Protein AF-L1NF39-F1 (afdb_monomer)

Solvent-accessible surface area (backbone atoms only — not comparable to full-atom values): 9664 Å² total; per-residue (Å²): 139,84,85,81,80,81,83,78,76,82,80,83,79,76,76,78,74,74,87,81,76,69,83,75,78,79,79,79,76,57,71,65,58,50,45,54,43,23,63,78,47,59,32,38,59,62,60,41,18,56,75,68,75,44,55,54,65,58,54,52,53,48,29,73,76,35,59,66,62,49,47,51,33,50,55,31,45,50,57,52,50,52,54,49,52,55,50,44,50,44,39,23,68,28,39,77,42,66,49,100,86,68,48,84,41,66,78,38,66,51,34,70,68,44,35,49,51,50,43,35,66,70,29,38,89,78,67,47,39,87,85,78,84,78,87,73,86,73,80,70,90,78,68,76,55,68,69,62,52,47,69,75,70,73,120

Secondary structure (DSSP, 8-state):
---------------PPPTT---PPPPPPPHHHHHHHHHHHTT-HHHHHHHTTS-HHHHHHHHHH-HHHHHHHHHHHHHHHHHHHHHHHHHHH-EEEE-TTS-EEEEE---HHHHHHHHHHHGGGGT-S-------------S--HHHHHHHH--

Radius of gyration: 33.46 Å; Cα contacts (8 Å, |Δi|>4): 110; chains: 1; bounding box: 107×62×80 Å

Mean predicted aligned error: 15.26 Å

Organism: NCBI:txid1127696

Sequence (155 aa):
MAKKKAETAPKDNTRVRPQGGGRRKLAVPSLDTFRELAKKTLGNKTKVAEMLGVSRYCLLKWEEEDSEIGKVFREQWGRRLDTYLDTAHVLAIGKMGEDENGEKVYVVPPDPNMLRFMIEKYGRMEGFGEEVTVNTNVNMKVGIPIEVWIEENTK

pLDDT: mean 81.34, std 16.65, range [38.09, 97.38]

Structure (mmCIF, N/CA/C/O backbone):
data_AF-L1NF39-F1
#
_entry.id   AF-L1NF39-F1
#
loop_
_atom_site.group_PDB
_atom_site.id
_atom_site.type_symbol
_atom_site.label_atom_id
_atom_site.label_alt_id
_atom_site.label_comp_id
_atom_site.label_asym_id
_atom_site.label_entity_id
_atom_site.label_seq_id
_atom_site.pdbx_PDB_ins_code
_atom_site.Cartn_x
_atom_site.Cartn_y
_atom_site.Cartn_z
_atom_site.occupancy
_atom_site.B_iso_or_equiv
_atom_site.auth_seq_id
_atom_site.auth_comp_id
_atom_site.auth_asym_id
_atom_site.auth_atom_id
_atom_site.pdbx_PDB_model_num
ATOM 1 N N . MET A 1 1 ? -65.760 49.097 21.627 1.00 41.72 1 MET A N 1
ATOM 2 C CA . MET A 1 1 ? -64.931 48.287 20.704 1.00 41.72 1 MET A CA 1
ATOM 3 C C . MET A 1 1 ? -63.747 47.720 21.487 1.00 41.72 1 MET A C 1
ATOM 5 O O . MET A 1 1 ? -62.741 48.398 21.648 1.00 41.72 1 MET A O 1
ATOM 9 N N . ALA A 1 2 ? -63.908 46.533 22.074 1.00 38.09 2 ALA A N 1
ATOM 10 C CA . ALA A 1 2 ? -62.909 45.895 22.934 1.00 38.09 2 ALA A CA 1
ATOM 11 C C . ALA A 1 2 ? -61.933 45.049 22.097 1.00 38.09 2 ALA A C 1
ATOM 13 O O . ALA A 1 2 ? -62.364 44.151 21.378 1.00 38.09 2 ALA A O 1
ATOM 14 N N . LYS A 1 3 ? -60.622 45.303 22.201 1.00 42.00 3 LYS A N 1
ATOM 15 C CA . LYS A 1 3 ? -59.586 44.397 21.678 1.00 42.00 3 LYS A CA 1
ATOM 16 C C . LYS A 1 3 ? -59.258 43.358 22.754 1.00 42.00 3 LYS A C 1
ATOM 18 O O . LYS A 1 3 ? -58.530 43.657 23.696 1.00 42.00 3 LYS A O 1
ATOM 23 N N . LYS A 1 4 ? -59.797 42.141 22.620 1.00 42.81 4 LYS A N 1
ATOM 24 C CA . LYS A 1 4 ? -59.338 40.971 23.387 1.00 42.81 4 LYS A CA 1
ATOM 25 C C . LYS A 1 4 ? -57.917 40.617 22.936 1.00 42.81 4 LYS A C 1
ATOM 27 O O . LYS A 1 4 ? -57.706 40.296 21.769 1.00 42.81 4 LYS A O 1
ATOM 32 N N . LYS A 1 5 ? -56.954 40.680 23.860 1.00 42.31 5 LYS A N 1
ATOM 33 C CA . LYS A 1 5 ? -55.652 40.015 23.720 1.00 42.31 5 LYS A CA 1
ATOM 34 C C . LYS A 1 5 ? -55.898 38.505 23.729 1.00 42.31 5 LYS A C 1
ATOM 36 O O . LYS A 1 5 ? -56.544 38.005 24.644 1.00 42.31 5 LYS A O 1
ATOM 41 N N . ALA A 1 6 ? -55.416 37.807 22.708 1.00 41.44 6 ALA A N 1
ATOM 42 C CA . ALA A 1 6 ? -55.380 36.353 22.695 1.00 41.44 6 ALA A CA 1
ATOM 43 C C . ALA A 1 6 ? -54.188 35.893 23.546 1.00 41.44 6 ALA A C 1
ATOM 45 O O . ALA A 1 6 ? -53.040 36.192 23.217 1.00 41.44 6 ALA A O 1
ATOM 46 N N . GLU A 1 7 ? -54.467 35.206 24.650 1.00 46.41 7 GLU A N 1
ATOM 47 C CA . GLU A 1 7 ? -53.467 34.456 25.407 1.00 46.41 7 GLU A CA 1
ATOM 48 C C . GLU A 1 7 ? -52.990 33.277 24.554 1.00 46.41 7 GLU A C 1
ATOM 50 O O . GLU A 1 7 ? -53.743 32.354 24.247 1.00 46.41 7 GLU A O 1
ATOM 55 N N . THR A 1 8 ? -51.729 33.312 24.135 1.00 45.16 8 THR A N 1
ATOM 56 C CA . THR A 1 8 ? -51.064 32.156 23.535 1.00 45.16 8 THR A CA 1
ATOM 57 C C . THR A 1 8 ? -50.554 31.249 24.648 1.00 45.16 8 THR A C 1
ATOM 59 O O . THR A 1 8 ? -49.632 31.623 25.373 1.00 45.16 8 THR A O 1
ATOM 62 N N . ALA A 1 9 ? -51.150 30.062 24.772 1.00 50.00 9 ALA A N 1
ATOM 63 C CA . ALA A 1 9 ? -50.696 29.010 25.675 1.00 50.00 9 ALA A CA 1
ATOM 64 C C . ALA A 1 9 ? -49.226 28.619 25.395 1.00 50.00 9 ALA A C 1
ATOM 66 O O . ALA A 1 9 ? -48.806 28.613 24.230 1.00 50.00 9 ALA A O 1
ATOM 67 N N . PRO A 1 10 ? -48.435 28.273 26.429 1.00 45.16 10 PRO A N 1
ATOM 68 C CA . PRO A 1 10 ? -47.059 27.836 26.246 1.00 45.16 10 PRO A 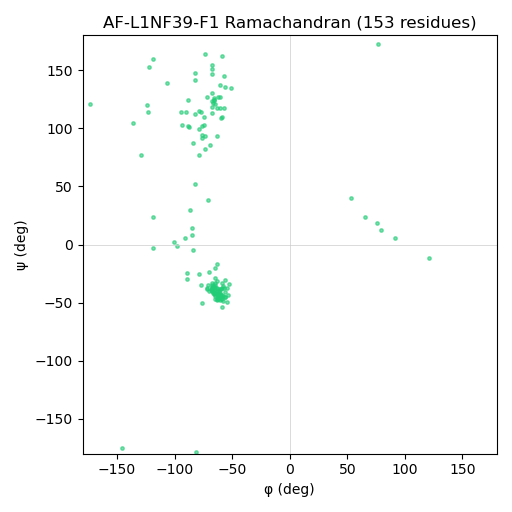CA 1
ATOM 69 C C . PRO A 1 10 ? -47.042 26.492 25.510 1.00 45.16 10 PRO A C 1
ATOM 71 O O . PRO A 1 10 ? -47.639 25.511 25.948 1.00 45.16 10 PRO A O 1
ATOM 74 N N . LYS A 1 11 ? -46.362 26.452 24.360 1.00 53.03 11 LYS A N 1
ATOM 75 C CA . LYS A 1 11 ? -46.106 25.208 23.626 1.00 53.03 11 LYS A CA 1
ATOM 76 C C . LYS A 1 11 ? -45.036 24.417 24.369 1.00 53.03 11 LYS A C 1
ATOM 78 O O . LYS A 1 11 ? -43.845 24.629 24.149 1.00 53.03 11 LYS A O 1
ATOM 83 N N . ASP A 1 12 ? -45.469 23.520 25.245 1.00 49.41 12 ASP A N 1
ATOM 84 C CA . ASP A 1 12 ? -44.607 22.505 25.840 1.00 49.41 12 ASP A CA 1
ATOM 85 C C . ASP A 1 12 ? -44.224 21.487 24.751 1.00 49.41 12 ASP A C 1
ATOM 87 O O . ASP A 1 12 ? -44.900 20.493 24.500 1.00 49.41 12 ASP A O 1
ATOM 91 N N . ASN A 1 13 ? -43.166 21.810 24.005 1.00 56.50 13 ASN A N 1
ATOM 92 C CA . ASN A 1 13 ? -42.637 21.009 22.899 1.00 56.50 13 ASN A CA 1
ATOM 93 C C . ASN A 1 13 ? -41.639 19.944 23.385 1.00 56.50 13 ASN A C 1
ATOM 95 O O . ASN A 1 13 ? -40.717 19.555 22.660 1.00 56.50 13 ASN A O 1
ATOM 99 N N . THR A 1 14 ? -41.802 19.447 24.608 1.00 55.81 14 THR A N 1
ATOM 100 C CA . THR A 1 14 ? -40.909 18.426 25.148 1.00 55.81 14 THR A CA 1
ATOM 101 C C . THR A 1 14 ? -41.375 17.050 24.678 1.00 55.81 14 THR A C 1
ATOM 103 O O . THR A 1 14 ? -42.171 16.367 25.317 1.00 55.81 14 THR A O 1
ATOM 106 N N . ARG A 1 15 ? -40.896 16.637 23.498 1.00 57.66 15 ARG A N 1
ATOM 107 C CA . ARG A 1 15 ? -41.146 15.300 22.944 1.00 57.66 15 ARG A CA 1
ATOM 108 C C . ARG A 1 15 ? -40.614 14.250 23.926 1.00 57.66 15 ARG A C 1
ATOM 110 O O . ARG A 1 15 ? -39.401 14.107 24.082 1.00 57.66 15 ARG A O 1
ATOM 117 N N . VAL A 1 16 ? -41.512 13.514 24.579 1.00 60.22 16 VAL A N 1
ATOM 118 C CA . VAL A 1 16 ? -41.146 12.428 25.497 1.00 60.22 16 VAL A CA 1
ATOM 119 C C . VAL A 1 16 ? -40.355 11.377 24.716 1.00 60.22 16 VAL A C 1
ATOM 121 O O . VAL A 1 16 ? -40.843 10.791 23.748 1.00 60.22 16 VAL A O 1
ATOM 124 N N . ARG A 1 17 ? -39.094 11.171 25.110 1.00 54.62 17 ARG A N 1
ATOM 125 C CA . ARG A 1 17 ? -38.226 10.141 24.535 1.00 54.62 17 ARG A CA 1
ATOM 126 C C . ARG A 1 17 ? -38.826 8.778 24.900 1.00 54.62 17 ARG A C 1
ATOM 128 O O . ARG A 1 17 ? -39.019 8.541 26.092 1.00 54.62 17 ARG A O 1
ATOM 135 N N . PRO A 1 18 ? -39.118 7.886 23.936 1.00 62.91 18 PRO A N 1
ATOM 136 C CA . PRO A 1 18 ? -39.683 6.580 24.253 1.00 62.91 18 PRO A CA 1
ATOM 137 C C . PRO A 1 18 ? -38.755 5.839 25.226 1.00 62.91 18 PRO A C 1
ATOM 139 O O . PRO A 1 18 ? -37.586 5.581 24.919 1.00 62.91 18 PRO A O 1
ATOM 142 N N . GLN A 1 19 ? -39.265 5.549 26.425 1.00 55.88 19 GLN A N 1
ATOM 143 C CA . GLN A 1 19 ? -38.576 4.724 27.412 1.00 55.88 19 GLN A CA 1
ATOM 144 C C . GLN A 1 19 ? -38.503 3.292 26.872 1.00 55.88 19 GLN A C 1
ATOM 146 O O . GLN A 1 19 ? -39.520 2.708 26.515 1.00 55.88 19 GLN A O 1
ATOM 151 N N . GLY A 1 20 ? -37.290 2.743 26.777 1.00 53.22 20 GLY A N 1
ATOM 152 C CA . GLY A 1 20 ? -37.057 1.348 26.375 1.00 53.22 20 GLY A CA 1
ATOM 153 C C . GLY A 1 20 ? -36.185 1.155 25.132 1.00 53.22 20 GLY A C 1
ATOM 154 O O . GLY A 1 20 ? -35.696 0.055 24.894 1.00 53.22 20 GLY A O 1
ATOM 155 N N . GLY A 1 21 ? -35.891 2.214 24.376 1.00 51.53 21 GLY A N 1
ATOM 156 C CA . GLY A 1 21 ? -34.948 2.172 23.252 1.00 51.53 21 GLY A CA 1
ATOM 157 C C . GLY A 1 21 ? -33.488 2.305 23.690 1.00 51.53 21 GLY A C 1
ATOM 158 O O . GLY A 1 21 ? -32.783 3.194 23.211 1.00 51.53 21 GLY A O 1
ATOM 159 N N . GLY A 1 22 ? -33.031 1.494 24.648 1.00 58.41 22 GLY A N 1
ATOM 160 C CA . GLY A 1 22 ? -31.609 1.448 24.996 1.00 58.41 22 GLY A CA 1
ATOM 161 C C . GLY A 1 22 ? -30.782 1.119 23.750 1.00 58.41 22 GLY A C 1
ATOM 162 O O . GLY A 1 22 ? -31.155 0.235 22.977 1.00 58.41 22 GLY A O 1
ATOM 163 N N . ARG A 1 23 ? -29.670 1.833 23.520 1.00 62.06 23 ARG A N 1
ATOM 164 C CA . ARG A 1 23 ? -28.734 1.483 22.440 1.00 62.06 23 ARG A CA 1
ATOM 165 C C . ARG A 1 23 ? -28.238 0.061 22.706 1.00 62.06 23 ARG A C 1
ATOM 167 O O . ARG A 1 23 ? -27.482 -0.151 23.650 1.00 62.06 23 ARG A O 1
ATOM 174 N N . ARG A 1 24 ? -28.672 -0.912 21.900 1.00 66.12 24 ARG A N 1
ATOM 175 C CA . ARG A 1 24 ? -28.107 -2.265 21.947 1.00 66.12 24 ARG A CA 1
ATOM 176 C C . ARG A 1 24 ? -26.632 -2.154 21.567 1.00 66.12 24 ARG A C 1
ATOM 178 O O . ARG A 1 24 ? -26.308 -1.542 20.549 1.00 66.12 24 ARG A O 1
ATOM 185 N N . LYS A 1 25 ? -25.740 -2.690 22.405 1.00 69.75 25 LYS A N 1
ATOM 186 C CA . LYS A 1 25 ? -24.311 -2.751 22.090 1.00 69.75 25 LYS A CA 1
ATOM 187 C C . LYS A 1 25 ? -24.167 -3.639 20.853 1.00 69.75 25 LYS A C 1
ATOM 189 O O . LYS A 1 25 ? -24.566 -4.800 20.890 1.00 69.75 25 LYS A O 1
ATOM 194 N N . LEU A 1 26 ? -23.673 -3.070 19.755 1.00 79.38 26 LEU A N 1
ATOM 195 C CA . LEU A 1 26 ? -23.347 -3.837 18.555 1.00 79.38 26 LEU A CA 1
ATOM 196 C C . LEU A 1 26 ? -22.283 -4.870 18.932 1.00 79.38 26 LEU A C 1
ATOM 198 O O . LEU A 1 26 ? -21.268 -4.514 19.535 1.00 79.38 26 LEU A O 1
ATOM 202 N N . ALA A 1 27 ? -22.548 -6.136 18.618 1.00 86.88 27 ALA A N 1
ATOM 203 C CA . ALA A 1 27 ? -21.577 -7.198 18.814 1.00 86.88 27 ALA A CA 1
ATOM 204 C C . ALA A 1 27 ? -20.411 -6.990 17.842 1.00 86.88 27 ALA A C 1
ATOM 206 O O . ALA A 1 27 ? -20.633 -6.760 16.652 1.00 86.88 27 ALA A O 1
ATOM 207 N N . VAL A 1 28 ? -19.186 -7.044 18.361 1.00 91.62 28 VAL A N 1
ATOM 208 C CA . VAL A 1 28 ? -17.976 -6.983 17.538 1.00 91.62 28 VAL A CA 1
ATOM 209 C C . VAL A 1 28 ? -17.854 -8.315 16.786 1.00 91.62 28 VAL A C 1
ATOM 211 O O . VAL A 1 28 ? -17.927 -9.364 17.432 1.00 91.62 28 VAL A O 1
ATOM 214 N N . PRO A 1 29 ? -17.704 -8.308 15.450 1.00 93.56 29 PRO A N 1
ATOM 215 C CA . PRO A 1 29 ? -17.400 -9.511 14.680 1.00 93.56 29 PRO A CA 1
ATOM 216 C C . PRO A 1 29 ? -16.089 -10.172 15.120 1.00 93.56 29 PRO A C 1
ATOM 218 O O . PRO A 1 29 ? -15.235 -9.541 15.741 1.00 93.56 29 PRO A O 1
ATOM 221 N N . SER A 1 30 ? -15.894 -11.440 14.755 1.00 95.94 30 SER A N 1
ATOM 222 C CA . SER A 1 30 ? -14.621 -12.122 15.006 1.00 95.94 30 SER A CA 1
ATOM 223 C C . SER A 1 30 ? -13.483 -11.529 14.166 1.00 95.94 30 SER A C 1
ATOM 225 O O . SER A 1 30 ? -13.700 -11.017 13.063 1.00 95.94 30 SER A O 1
ATOM 227 N N . LEU A 1 31 ? -12.246 -11.670 14.651 1.00 95.56 31 LEU A N 1
ATOM 228 C CA . LEU A 1 31 ? -11.037 -11.290 13.910 1.00 95.56 31 LEU A CA 1
ATOM 229 C C . LEU A 1 31 ? -10.955 -11.958 12.530 1.00 95.56 31 LEU A C 1
ATOM 231 O O . LEU A 1 31 ? -10.555 -11.312 11.563 1.00 95.56 31 LEU A O 1
ATOM 235 N N . ASP A 1 32 ? -11.390 -13.212 12.407 1.00 96.62 32 ASP A N 1
ATOM 236 C CA . ASP A 1 32 ? -11.405 -13.920 11.122 1.00 96.62 32 ASP A CA 1
ATOM 237 C C . ASP A 1 32 ? -12.389 -13.296 10.129 1.00 96.62 32 ASP A C 1
ATOM 239 O O . ASP A 1 32 ? -12.055 -13.129 8.956 1.00 96.62 32 ASP A O 1
ATOM 243 N N . THR A 1 33 ? -13.540 -12.815 10.609 1.00 96.44 33 THR A N 1
ATOM 244 C CA . THR A 1 33 ? -14.485 -12.059 9.773 1.00 96.44 33 THR A CA 1
ATOM 245 C C . THR A 1 33 ? -13.826 -10.788 9.231 1.00 96.44 33 THR A C 1
ATOM 247 O O . THR A 1 33 ? -13.938 -10.475 8.044 1.00 96.44 33 THR A O 1
ATOM 250 N N . PHE A 1 34 ? -13.084 -10.060 10.074 1.00 96.56 34 PHE A N 1
ATOM 251 C CA . PHE A 1 34 ? -12.335 -8.885 9.624 1.00 96.56 34 PHE A CA 1
ATOM 252 C C . PHE A 1 34 ? -11.251 -9.245 8.608 1.00 96.56 34 PHE A C 1
ATOM 254 O O . PHE A 1 34 ? -11.095 -8.518 7.628 1.00 96.56 34 PHE A O 1
ATOM 261 N N . ARG A 1 35 ? -10.537 -10.364 8.787 1.00 96.75 35 ARG A N 1
ATOM 262 C CA . ARG A 1 35 ? -9.524 -10.842 7.829 1.00 96.75 35 ARG A CA 1
ATOM 263 C C . ARG A 1 35 ? -10.126 -11.130 6.461 1.00 96.75 35 ARG A C 1
ATOM 265 O O . ARG A 1 35 ? -9.596 -10.661 5.452 1.00 96.75 35 ARG A O 1
ATOM 272 N N . GLU A 1 36 ? -11.242 -11.847 6.415 1.00 97.38 36 GLU A N 1
ATOM 273 C CA . GLU A 1 36 ? -11.933 -12.165 5.164 1.00 97.38 36 GLU A CA 1
ATOM 274 C C . GLU A 1 36 ? -12.448 -10.906 4.457 1.00 97.38 36 GLU A C 1
ATOM 276 O O . GLU A 1 36 ? -12.191 -10.704 3.265 1.00 97.38 36 GLU A O 1
ATOM 281 N N . LEU A 1 37 ? -13.121 -10.016 5.194 1.00 97.06 37 LEU A N 1
ATOM 282 C CA . LEU A 1 37 ? -13.668 -8.778 4.639 1.00 97.06 37 LEU A CA 1
ATOM 283 C C . LEU A 1 37 ? -12.569 -7.810 4.193 1.00 97.06 37 LEU A C 1
ATOM 285 O O . LEU A 1 37 ? -12.675 -7.206 3.121 1.00 97.06 37 LEU A O 1
ATOM 289 N N . ALA A 1 38 ? -11.491 -7.675 4.966 1.00 95.94 38 ALA A N 1
ATOM 290 C CA . ALA A 1 38 ? -10.347 -6.855 4.588 1.00 95.94 38 ALA A CA 1
ATOM 291 C C . ALA A 1 38 ? -9.679 -7.398 3.320 1.00 95.94 38 ALA A C 1
ATOM 293 O O . ALA A 1 38 ? -9.385 -6.617 2.417 1.00 95.94 38 ALA A O 1
ATOM 294 N N . LYS A 1 39 ? -9.507 -8.721 3.199 1.00 95.19 39 LYS A N 1
ATOM 295 C CA . LYS A 1 39 ? -8.969 -9.355 1.986 1.00 95.19 39 LYS A CA 1
ATOM 296 C C . LYS A 1 39 ? -9.865 -9.097 0.771 1.00 95.19 39 LYS A C 1
ATOM 298 O O . LYS A 1 39 ? -9.374 -8.675 -0.271 1.00 95.19 39 LYS A O 1
ATOM 303 N N . LYS A 1 40 ? -11.184 -9.268 0.911 1.00 95.94 40 LYS A N 1
ATOM 304 C CA . LYS A 1 40 ? -12.162 -9.031 -0.168 1.00 95.94 40 LYS A CA 1
ATOM 305 C C . LYS A 1 40 ? -12.212 -7.569 -0.625 1.00 95.94 40 LYS A C 1
ATOM 307 O O . LYS A 1 40 ? -12.503 -7.287 -1.782 1.00 95.94 40 LYS A O 1
ATOM 312 N N . THR A 1 41 ? -11.946 -6.632 0.280 1.00 95.00 41 THR A N 1
ATOM 313 C CA . THR A 1 41 ? -12.022 -5.186 0.013 1.00 95.00 41 THR A CA 1
ATOM 314 C C . THR A 1 41 ? -10.673 -4.526 -0.240 1.00 95.00 41 THR A C 1
ATOM 316 O O . THR A 1 41 ? -10.633 -3.305 -0.412 1.00 95.00 41 THR A O 1
ATOM 319 N N . LEU A 1 42 ? -9.580 -5.297 -0.238 1.00 91.75 42 LEU A N 1
ATOM 320 C CA . LEU A 1 42 ? -8.206 -4.787 -0.303 1.00 91.75 42 LEU A CA 1
ATOM 321 C C . LEU A 1 42 ? -7.928 -3.729 0.783 1.00 91.75 42 LEU A C 1
ATOM 323 O O . LEU A 1 42 ? -7.311 -2.690 0.542 1.00 91.75 42 LEU A O 1
ATOM 327 N N . GLY A 1 43 ? -8.455 -3.970 1.986 1.00 91.94 43 GLY A N 1
ATOM 328 C CA . GLY A 1 43 ? -8.287 -3.110 3.154 1.00 91.94 43 GLY A CA 1
ATOM 329 C C . GLY A 1 43 ? -9.132 -1.829 3.144 1.00 91.94 43 GLY A C 1
ATOM 330 O O . GLY A 1 43 ? -8.812 -0.884 3.870 1.00 91.94 43 GLY A O 1
ATOM 331 N N . ASN A 1 44 ? -10.195 -1.740 2.336 1.00 94.12 44 ASN A N 1
ATOM 332 C CA . ASN A 1 44 ? -11.073 -0.567 2.328 1.00 94.12 44 ASN A CA 1
ATOM 333 C C . ASN A 1 44 ? -12.063 -0.594 3.507 1.00 94.12 44 ASN A C 1
ATOM 335 O O . ASN A 1 44 ? -13.125 -1.211 3.442 1.00 94.12 44 ASN A O 1
ATOM 339 N N . LYS A 1 45 ? -11.733 0.158 4.562 1.00 94.12 45 LYS A N 1
ATOM 340 C CA . LYS A 1 45 ? -12.520 0.263 5.801 1.00 94.12 45 LYS A CA 1
ATOM 341 C C . LYS A 1 45 ? -13.961 0.741 5.600 1.00 94.12 45 LYS A C 1
ATOM 343 O O . LYS A 1 45 ? -14.849 0.263 6.296 1.00 94.12 45 LYS A O 1
ATOM 348 N N . THR A 1 46 ? -14.213 1.654 4.658 1.00 95.69 46 THR A N 1
ATOM 349 C CA . THR A 1 46 ? -15.583 2.119 4.375 1.00 95.69 46 THR A CA 1
ATOM 350 C C . THR A 1 46 ? -16.429 0.972 3.827 1.00 95.69 46 THR A C 1
ATOM 352 O O . THR A 1 46 ? -17.503 0.707 4.352 1.00 95.69 46 THR A O 1
ATOM 355 N N . LYS A 1 47 ? -15.898 0.223 2.850 1.00 96.12 47 LYS A N 1
ATOM 356 C CA . LYS A 1 47 ? -16.592 -0.936 2.268 1.00 96.12 47 LYS A CA 1
ATOM 357 C C . LYS A 1 47 ? -16.795 -2.063 3.279 1.00 96.12 47 LYS A C 1
ATOM 359 O O . LYS A 1 47 ? -17.824 -2.724 3.255 1.00 96.12 47 LYS A O 1
ATOM 364 N N . VAL A 1 48 ? -15.832 -2.293 4.174 1.00 96.25 48 VAL A N 1
ATOM 365 C CA . VAL A 1 48 ? -16.000 -3.281 5.253 1.00 96.25 48 VAL A CA 1
ATOM 366 C C . VAL A 1 48 ? -17.109 -2.860 6.215 1.00 96.25 48 VAL A C 1
ATOM 368 O O . VAL A 1 48 ? -17.948 -3.686 6.556 1.00 96.25 48 VAL A O 1
ATOM 371 N N . ALA A 1 49 ? -17.163 -1.586 6.613 1.00 95.31 49 ALA A N 1
ATOM 372 C CA . ALA A 1 49 ? -18.235 -1.079 7.468 1.00 95.31 49 ALA A CA 1
ATOM 373 C C . ALA A 1 49 ? -19.618 -1.232 6.805 1.00 95.31 49 ALA A C 1
ATOM 375 O O . ALA A 1 49 ? -20.551 -1.711 7.447 1.00 95.31 49 ALA A O 1
ATOM 376 N N . GLU A 1 50 ? -19.722 -0.931 5.506 1.00 95.56 50 GLU A N 1
ATOM 377 C CA . GLU A 1 50 ? -20.932 -1.166 4.705 1.00 95.56 50 GLU A CA 1
ATOM 378 C C . GLU A 1 50 ? -21.337 -2.648 4.689 1.00 95.56 50 GLU A C 1
ATOM 380 O O . GLU A 1 50 ? -22.496 -2.963 4.949 1.00 95.56 50 GLU A O 1
ATOM 385 N N . MET A 1 51 ? -20.392 -3.570 4.456 1.00 95.38 51 MET A N 1
ATOM 386 C CA . MET A 1 51 ? -20.659 -5.019 4.468 1.00 95.38 51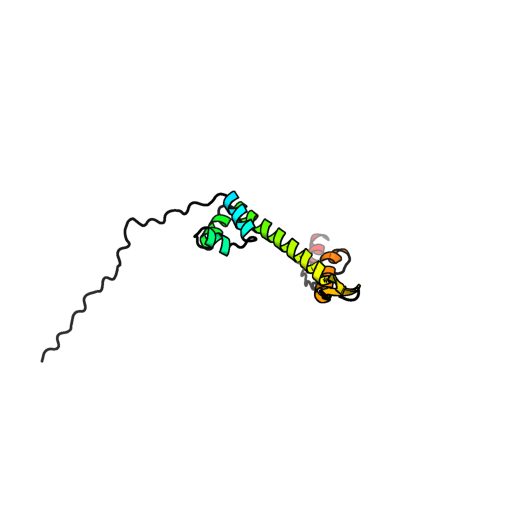 MET A CA 1
ATOM 387 C C . MET A 1 51 ? -21.074 -5.545 5.845 1.00 95.38 51 MET A C 1
ATOM 389 O O . MET A 1 51 ? -21.818 -6.517 5.930 1.00 95.38 51 MET A O 1
ATOM 393 N N . LEU A 1 52 ? -20.606 -4.905 6.915 1.00 94.19 52 LEU A N 1
ATOM 394 C CA . LEU A 1 52 ? -20.994 -5.211 8.290 1.00 94.19 52 LEU A CA 1
ATOM 395 C C . LEU A 1 52 ? -22.304 -4.520 8.706 1.00 94.19 52 LEU A C 1
ATOM 397 O O . LEU A 1 52 ? -22.780 -4.744 9.817 1.00 94.19 52 LEU A O 1
ATOM 401 N N . GLY A 1 53 ? -22.885 -3.671 7.850 1.00 93.38 53 GLY A N 1
ATOM 402 C CA . GLY A 1 53 ? -24.093 -2.906 8.162 1.00 93.38 53 GLY A CA 1
ATOM 403 C C . GLY A 1 53 ? -23.893 -1.882 9.283 1.00 93.38 53 GLY A C 1
ATOM 404 O O . GLY A 1 53 ? -24.852 -1.513 9.963 1.00 93.38 53 GLY A O 1
ATOM 405 N N . VAL A 1 54 ? -22.656 -1.432 9.508 1.00 93.88 54 VAL A N 1
ATOM 406 C CA . VAL A 1 54 ? -22.307 -0.475 10.564 1.00 93.88 54 VAL A CA 1
ATOM 407 C C . VAL A 1 54 ? -21.723 0.804 9.985 1.00 93.88 54 VAL A C 1
ATOM 409 O O . VAL A 1 54 ? -21.218 0.856 8.866 1.00 93.88 54 VAL A O 1
ATOM 412 N N . SER A 1 55 ? -21.756 1.875 10.775 1.00 93.69 55 SER A N 1
ATOM 413 C CA . SER A 1 55 ? -21.050 3.099 10.404 1.00 93.69 55 SER A CA 1
ATOM 414 C C . SER A 1 55 ? -19.534 2.884 10.437 1.00 93.69 55 SER A C 1
ATOM 416 O O . SER A 1 55 ? -19.016 2.136 11.271 1.00 93.69 55 SER A O 1
ATOM 418 N N . ARG A 1 56 ? -18.791 3.622 9.604 1.00 92.94 56 ARG A N 1
ATOM 419 C CA . ARG A 1 56 ? -17.319 3.637 9.660 1.00 92.94 56 ARG A CA 1
ATOM 420 C C . ARG A 1 56 ? -16.788 4.033 11.043 1.00 92.94 56 ARG A C 1
ATOM 422 O O . ARG A 1 56 ? -15.739 3.550 11.450 1.00 92.94 56 ARG A O 1
ATOM 429 N N . TYR A 1 57 ? -17.523 4.869 11.775 1.00 94.62 57 TYR A N 1
ATOM 430 C CA . TYR A 1 57 ? -17.179 5.246 13.144 1.00 94.62 57 TYR A CA 1
ATOM 431 C C . TYR A 1 57 ? -17.197 4.048 14.108 1.00 94.62 57 TYR A C 1
ATOM 433 O O . TYR A 1 57 ? -16.319 3.940 14.956 1.00 94.62 57 TYR A O 1
ATOM 441 N N . CYS A 1 58 ? -18.141 3.112 13.951 1.00 93.38 58 CYS A N 1
ATOM 442 C CA . CYS A 1 58 ? -18.160 1.883 14.752 1.00 93.38 58 CYS A CA 1
ATOM 443 C C . CYS A 1 58 ? -16.895 1.052 14.530 1.00 93.38 58 CYS A C 1
ATOM 445 O O . CYS A 1 58 ? -16.301 0.591 15.497 1.00 93.38 58 CYS A O 1
ATOM 447 N N . LEU A 1 59 ? -16.463 0.920 13.272 1.00 93.88 59 LEU A N 1
ATOM 448 C CA . LEU A 1 59 ? -15.233 0.209 12.932 1.00 93.88 59 LEU A CA 1
ATOM 449 C C . LEU A 1 59 ? -13.997 0.877 13.557 1.00 93.88 59 LEU A C 1
ATOM 451 O O . LEU A 1 59 ? -13.164 0.182 14.123 1.00 93.88 59 LEU A O 1
ATOM 455 N N . LEU A 1 60 ? -13.904 2.213 13.515 1.00 93.06 60 LEU A N 1
ATOM 456 C CA . LEU A 1 60 ? -12.813 2.955 14.164 1.00 93.06 60 LEU A CA 1
ATOM 457 C C . LEU A 1 60 ? -12.777 2.712 15.676 1.00 93.06 60 LEU A C 1
ATOM 459 O O . LEU A 1 60 ? -11.719 2.429 16.224 1.00 93.06 60 LEU A O 1
ATOM 463 N N . LYS A 1 61 ? -13.939 2.750 16.336 1.00 94.50 61 LYS A N 1
ATOM 464 C CA . LYS A 1 61 ? -14.035 2.482 17.774 1.00 94.50 61 LYS A CA 1
ATOM 465 C C . LYS A 1 61 ? -13.592 1.059 18.125 1.00 94.50 61 LYS A C 1
ATOM 467 O O .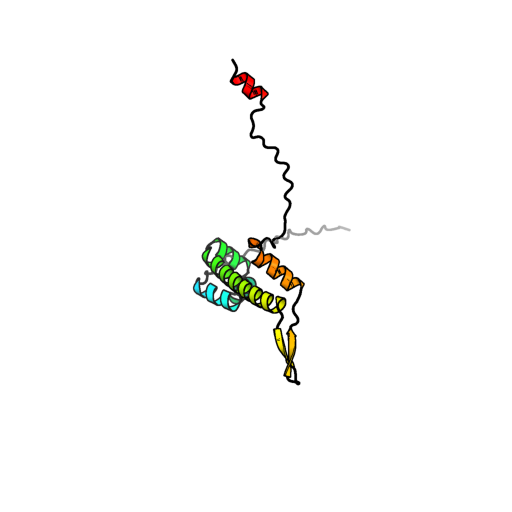 LYS A 1 61 ? -12.948 0.854 19.144 1.00 94.50 61 LYS A O 1
ATOM 472 N N . TRP A 1 62 ? -13.918 0.077 17.285 1.00 95.00 62 TRP A N 1
ATOM 473 C CA . TRP A 1 62 ? -13.454 -1.298 17.48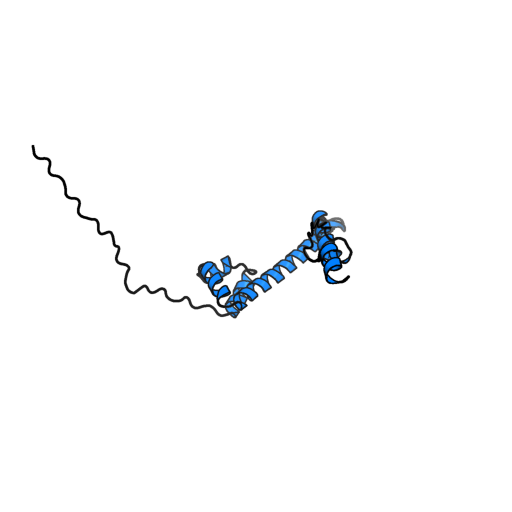2 1.00 95.00 62 TRP A CA 1
ATOM 474 C C . TRP A 1 62 ? -11.944 -1.437 17.297 1.00 95.00 62 TRP A C 1
ATOM 476 O O . TRP A 1 62 ? -11.329 -2.179 18.046 1.00 95.00 62 TRP A O 1
ATOM 486 N N . GLU A 1 63 ? -11.332 -0.706 16.365 1.00 94.81 63 GLU A N 1
ATOM 487 C CA . GLU A 1 63 ? -9.869 -0.687 16.215 1.00 94.81 63 GLU A CA 1
ATOM 488 C C . GLU A 1 63 ? -9.146 -0.017 17.392 1.00 94.81 63 GLU A C 1
ATOM 490 O O . GLU A 1 63 ? -8.025 -0.403 17.719 1.00 94.81 63 GLU A O 1
ATOM 495 N N . GLU A 1 64 ? -9.764 0.993 18.011 1.00 94.31 64 GLU A N 1
ATOM 496 C CA . GLU A 1 64 ? -9.254 1.615 19.240 1.00 94.31 64 GLU A CA 1
ATOM 497 C C . GLU A 1 64 ? -9.329 0.648 20.431 1.00 94.31 64 GLU A C 1
ATOM 499 O O . GLU A 1 64 ? -8.424 0.623 21.263 1.00 94.31 64 GLU A O 1
ATOM 504 N N . GLU A 1 65 ? -10.397 -0.152 20.508 1.00 94.19 65 GLU A N 1
ATOM 505 C CA . GLU A 1 65 ? -10.604 -1.153 21.561 1.00 94.19 65 GLU A CA 1
ATOM 506 C C . GLU A 1 65 ? -9.749 -2.420 21.346 1.00 94.19 65 GLU A C 1
ATOM 508 O O . GLU A 1 65 ? -9.276 -3.004 22.320 1.00 94.19 65 GLU A O 1
ATOM 513 N N . ASP A 1 66 ? -9.517 -2.829 20.093 1.00 94.81 66 ASP A N 1
ATOM 514 C CA . ASP A 1 66 ? -8.690 -3.976 19.708 1.00 94.81 66 ASP A CA 1
ATOM 515 C C . ASP A 1 66 ? -7.769 -3.640 18.520 1.00 94.81 66 ASP A C 1
ATOM 517 O O . ASP A 1 66 ? -8.160 -3.607 17.346 1.00 94.81 66 ASP A O 1
ATOM 521 N N . SER A 1 67 ? -6.485 -3.455 18.837 1.00 94.44 67 SER A N 1
ATOM 522 C CA . SER A 1 67 ? -5.454 -3.096 17.862 1.00 94.44 67 SER A CA 1
ATOM 523 C C . SER A 1 67 ? -5.194 -4.168 16.793 1.00 94.44 67 SER A C 1
ATOM 525 O O . SER A 1 67 ? -4.668 -3.834 15.720 1.00 94.44 67 SER A O 1
ATOM 527 N N . GLU A 1 68 ? -5.567 -5.432 17.043 1.00 96.62 68 GLU A N 1
ATOM 528 C CA . GLU A 1 68 ? -5.420 -6.531 16.082 1.00 96.62 68 GLU A CA 1
ATOM 529 C C . GLU A 1 68 ? -6.328 -6.325 14.868 1.00 96.62 68 GLU A C 1
ATOM 531 O O . GLU A 1 68 ? -5.907 -6.570 13.735 1.00 96.62 68 GLU A O 1
ATOM 536 N N . ILE A 1 69 ? -7.526 -5.760 15.067 1.00 95.62 69 ILE A N 1
ATOM 537 C CA . ILE A 1 69 ? -8.428 -5.390 13.967 1.00 95.62 69 ILE A CA 1
ATOM 538 C C . ILE A 1 69 ? -7.711 -4.415 13.026 1.00 95.62 69 ILE A C 1
ATOM 540 O O . ILE A 1 69 ? -7.703 -4.599 11.810 1.00 95.62 69 ILE A O 1
ATOM 544 N N . GLY A 1 70 ? -7.018 -3.415 13.580 1.00 94.06 70 GLY A N 1
ATOM 545 C CA . GLY A 1 70 ? -6.238 -2.456 12.798 1.00 94.06 70 GLY A CA 1
ATOM 546 C C . GLY A 1 70 ? -5.050 -3.082 12.053 1.00 94.06 70 GLY A C 1
ATOM 547 O O . GLY A 1 70 ? -4.722 -2.634 10.948 1.00 94.06 70 GLY A O 1
ATOM 548 N N . LYS A 1 71 ? -4.407 -4.118 12.617 1.00 96.31 71 LYS A N 1
ATOM 549 C CA . LYS A 1 71 ? -3.292 -4.838 11.964 1.00 96.31 71 LYS A CA 1
ATOM 550 C C . LYS A 1 71 ? -3.747 -5.533 10.686 1.00 96.31 71 LYS A C 1
ATOM 552 O O . LYS A 1 71 ? -3.075 -5.393 9.666 1.00 96.31 71 LYS A O 1
ATOM 557 N N . VAL A 1 72 ? -4.924 -6.159 10.708 1.00 96.75 72 VAL A N 1
ATOM 558 C CA 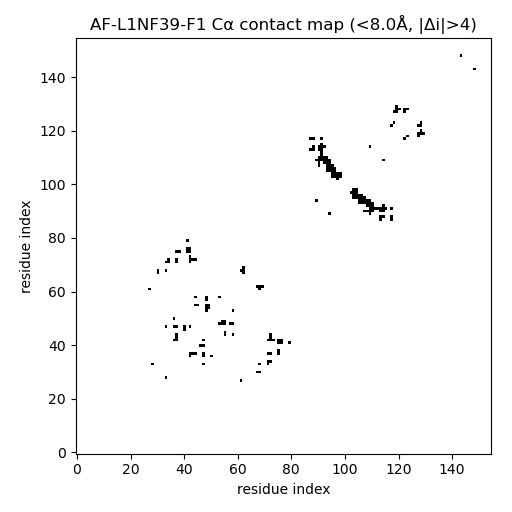. VAL A 1 72 ? -5.509 -6.833 9.538 1.00 96.75 72 VAL A CA 1
ATOM 559 C C . VAL A 1 72 ? -5.587 -5.899 8.323 1.00 96.75 72 VAL A C 1
ATOM 561 O O . VAL A 1 72 ? -5.222 -6.285 7.213 1.00 96.75 72 VAL A O 1
ATOM 564 N N . PHE A 1 73 ? -6.012 -4.646 8.511 1.00 95.50 73 PHE A N 1
ATOM 565 C CA . PHE A 1 73 ? -6.078 -3.677 7.410 1.00 95.50 73 PHE A CA 1
ATOM 566 C C . PHE A 1 73 ? -4.695 -3.240 6.923 1.00 95.50 73 PHE A C 1
ATOM 568 O O . PHE A 1 73 ? -4.492 -3.116 5.715 1.00 95.50 73 PHE A O 1
ATOM 575 N N . ARG A 1 74 ? -3.738 -3.036 7.839 1.00 93.69 74 ARG A N 1
ATOM 576 C CA . ARG A 1 74 ? -2.360 -2.659 7.483 1.00 93.69 74 ARG A CA 1
ATOM 577 C C . ARG A 1 74 ? -1.674 -3.727 6.638 1.00 93.69 74 ARG A C 1
ATOM 579 O O . ARG A 1 74 ? -1.015 -3.379 5.666 1.00 93.69 74 ARG A O 1
ATOM 586 N N . GLU A 1 75 ? -1.884 -5.004 6.948 1.00 93.88 75 GLU A N 1
ATOM 587 C CA . GLU A 1 75 ? -1.372 -6.109 6.130 1.00 93.88 75 GLU A CA 1
ATOM 588 C C . GLU A 1 75 ? -1.905 -6.053 4.693 1.00 93.88 75 GLU A C 1
ATOM 590 O O . GLU A 1 75 ? -1.145 -6.218 3.740 1.00 93.88 75 GLU A O 1
ATOM 595 N N . GLN A 1 76 ? -3.201 -5.771 4.513 1.00 93.88 76 GLN A N 1
ATOM 596 C CA . GLN A 1 76 ? -3.776 -5.631 3.171 1.00 93.88 76 GLN A CA 1
ATOM 597 C C . GLN A 1 76 ? -3.244 -4.395 2.439 1.00 93.88 76 GLN A C 1
ATOM 599 O O . GLN A 1 76 ? -3.051 -4.438 1.226 1.00 93.88 76 GLN A O 1
ATOM 604 N N . TRP A 1 77 ? -2.978 -3.298 3.153 1.00 93.38 77 TRP A N 1
ATOM 605 C CA . TRP A 1 77 ? -2.360 -2.113 2.556 1.00 93.38 77 TRP A CA 1
ATOM 606 C C . TRP A 1 77 ? -0.919 -2.365 2.117 1.00 93.38 77 TRP A C 1
ATOM 608 O O . TRP A 1 77 ? -0.552 -1.884 1.050 1.00 93.38 77 TRP A O 1
ATOM 618 N N . GLY A 1 78 ? -0.149 -3.143 2.885 1.00 91.44 78 GLY A N 1
ATOM 619 C CA . GLY A 1 78 ? 1.185 -3.603 2.492 1.00 91.44 78 GLY A CA 1
ATOM 620 C C . GLY A 1 78 ? 1.139 -4.403 1.192 1.00 91.44 78 GLY A C 1
ATOM 621 O O . GLY A 1 78 ? 1.733 -3.992 0.205 1.00 91.44 78 GLY A O 1
ATOM 622 N N . ARG A 1 79 ? 0.295 -5.440 1.127 1.00 91.94 79 ARG A N 1
ATOM 623 C CA . ARG A 1 79 ? 0.125 -6.246 -0.100 1.00 91.94 79 ARG A CA 1
ATOM 624 C C . ARG A 1 79 ? -0.297 -5.414 -1.312 1.00 91.94 79 ARG A C 1
ATOM 626 O O . ARG A 1 79 ? 0.123 -5.670 -2.439 1.00 91.94 79 ARG A O 1
ATOM 633 N N . ARG A 1 80 ? -1.156 -4.415 -1.092 1.00 89.25 80 ARG A N 1
ATOM 634 C CA . ARG A 1 80 ? -1.589 -3.498 -2.151 1.00 89.25 80 ARG A CA 1
ATOM 635 C C . ARG A 1 80 ? -0.446 -2.599 -2.620 1.00 89.25 80 ARG A C 1
ATOM 637 O O . ARG A 1 80 ? -0.350 -2.335 -3.813 1.00 89.25 80 ARG A O 1
ATOM 644 N N . LEU A 1 81 ? 0.390 -2.127 -1.698 1.00 89.38 81 LEU A N 1
ATOM 645 C CA . LEU A 1 81 ? 1.590 -1.371 -2.035 1.00 89.38 81 LEU A CA 1
ATOM 646 C C . LEU A 1 81 ? 2.552 -2.223 -2.867 1.00 89.38 81 LEU A C 1
ATOM 648 O O . LEU A 1 81 ? 3.006 -1.734 -3.893 1.00 89.38 81 LEU A O 1
ATOM 652 N N . ASP A 1 82 ? 2.782 -3.482 -2.493 1.00 89.81 82 ASP A N 1
ATOM 653 C CA . ASP A 1 82 ? 3.641 -4.398 -3.259 1.00 89.81 82 ASP A CA 1
ATOM 654 C C . ASP A 1 82 ? 3.152 -4.528 -4.711 1.00 89.81 82 ASP A C 1
ATOM 656 O O . ASP A 1 82 ? 3.915 -4.333 -5.651 1.00 89.81 82 ASP A O 1
ATOM 660 N N . THR A 1 83 ? 1.839 -4.700 -4.907 1.00 90.38 83 THR A N 1
ATOM 661 C CA . THR A 1 83 ? 1.234 -4.749 -6.254 1.00 90.38 83 THR A CA 1
ATOM 662 C C . THR A 1 83 ? 1.470 -3.456 -7.048 1.00 90.38 83 THR A C 1
ATOM 664 O O . THR A 1 83 ? 1.681 -3.479 -8.264 1.00 90.38 83 THR A O 1
ATOM 667 N N . TYR A 1 84 ? 1.421 -2.301 -6.380 1.00 88.69 84 TYR A N 1
ATOM 668 C CA . TYR A 1 84 ? 1.711 -1.021 -7.023 1.00 88.69 84 TYR A CA 1
ATOM 669 C C . TYR A 1 84 ? 3.190 -0.863 -7.360 1.00 88.69 84 TYR A C 1
ATOM 671 O O . TYR A 1 84 ? 3.490 -0.281 -8.397 1.00 88.69 84 TYR A O 1
ATOM 679 N N . LEU A 1 85 ? 4.099 -1.388 -6.537 1.00 89.06 85 LEU A N 1
ATOM 680 C CA . LEU A 1 85 ? 5.532 -1.392 -6.826 1.00 89.06 85 LEU A CA 1
ATOM 681 C C . LEU A 1 85 ? 5.855 -2.289 -8.026 1.00 89.06 85 LEU A C 1
ATOM 683 O O . LEU A 1 85 ? 6.585 -1.856 -8.916 1.00 89.06 85 LEU A O 1
ATOM 687 N N . ASP A 1 86 ? 5.238 -3.468 -8.120 1.00 90.25 86 ASP A N 1
ATOM 688 C CA . ASP A 1 86 ? 5.370 -4.345 -9.292 1.00 90.25 86 ASP A CA 1
ATOM 689 C C . ASP A 1 86 ? 4.873 -3.648 -10.564 1.00 90.25 86 ASP A C 1
ATOM 691 O O . ASP A 1 86 ? 5.527 -3.654 -11.608 1.00 90.25 86 ASP A O 1
ATOM 695 N N . THR A 1 87 ? 3.725 -2.975 -10.470 1.00 89.81 87 THR A N 1
ATOM 696 C CA . THR A 1 87 ? 3.166 -2.216 -11.596 1.00 89.81 87 THR A CA 1
ATOM 697 C C . THR A 1 87 ? 4.065 -1.035 -11.968 1.00 89.81 87 THR A C 1
ATOM 699 O O . THR A 1 87 ? 4.314 -0.796 -13.148 1.00 89.81 87 THR A O 1
ATOM 702 N N . ALA A 1 88 ? 4.590 -0.313 -10.977 1.00 89.88 88 ALA A N 1
ATOM 703 C CA . ALA A 1 88 ? 5.520 0.791 -11.181 1.00 89.88 88 ALA A CA 1
ATOM 704 C C . ALA A 1 88 ? 6.805 0.332 -11.879 1.00 89.88 88 ALA A C 1
ATOM 706 O O . ALA A 1 88 ? 7.299 1.033 -12.757 1.00 89.88 88 ALA A O 1
ATOM 707 N N . HIS A 1 89 ? 7.308 -0.858 -11.546 1.00 88.88 89 HIS A N 1
ATOM 708 C CA . HIS A 1 89 ? 8.449 -1.466 -12.223 1.00 88.88 89 HIS A CA 1
ATOM 709 C C . HIS A 1 89 ? 8.164 -1.748 -13.701 1.00 88.88 89 HIS A C 1
ATOM 711 O O . HIS A 1 89 ? 8.957 -1.370 -14.564 1.00 88.88 89 HIS A O 1
ATOM 717 N N . VAL A 1 90 ? 7.006 -2.343 -14.006 1.00 91.69 90 VAL A N 1
ATOM 718 C CA . VAL A 1 90 ? 6.586 -2.586 -15.396 1.00 91.69 90 VAL A CA 1
ATOM 719 C C . VAL A 1 90 ? 6.447 -1.275 -16.170 1.00 91.69 90 VAL A C 1
ATOM 721 O O . VAL A 1 90 ? 6.883 -1.200 -17.313 1.00 91.69 90 VAL A O 1
ATOM 724 N N . LEU A 1 91 ? 5.881 -0.230 -15.561 1.00 92.19 91 LEU A N 1
ATOM 725 C CA . LEU A 1 91 ? 5.765 1.087 -16.197 1.00 92.19 91 LEU A CA 1
ATOM 726 C C . LEU A 1 91 ? 7.128 1.759 -16.399 1.00 92.19 91 LEU A C 1
ATOM 728 O O . LEU A 1 91 ? 7.346 2.392 -17.425 1.00 92.19 91 LEU A O 1
ATOM 732 N N . ALA A 1 92 ? 8.053 1.607 -15.452 1.00 92.19 92 ALA A N 1
ATOM 733 C CA . ALA A 1 92 ? 9.393 2.178 -15.540 1.00 92.19 92 ALA A CA 1
ATOM 734 C C . ALA A 1 92 ? 10.220 1.579 -16.689 1.00 92.19 92 ALA A C 1
ATOM 736 O O . ALA A 1 92 ? 10.905 2.312 -17.398 1.00 92.19 92 ALA A O 1
ATOM 737 N N . ILE A 1 93 ? 10.166 0.257 -16.878 1.00 91.88 93 ILE A N 1
ATOM 738 C CA . ILE A 1 93 ? 10.945 -0.448 -17.915 1.00 91.88 93 ILE A CA 1
ATOM 739 C C . ILE A 1 93 ? 10.187 -0.523 -19.248 1.00 91.88 93 ILE A C 1
ATOM 741 O O . ILE A 1 93 ? 10.792 -0.628 -20.318 1.00 91.88 93 ILE A O 1
ATOM 745 N N . GLY A 1 94 ? 8.861 -0.440 -19.196 1.00 90.62 94 GLY A N 1
ATOM 746 C CA . GLY A 1 94 ? 7.995 -0.757 -20.316 1.00 90.62 94 GLY A CA 1
ATOM 747 C C . GLY A 1 94 ? 7.852 -2.267 -20.519 1.00 90.62 94 GLY A C 1
ATOM 748 O O . GLY A 1 94 ? 8.520 -3.095 -19.895 1.00 90.62 94 GLY A O 1
ATOM 749 N N . LYS A 1 95 ? 6.952 -2.640 -21.426 1.00 92.44 95 LYS A N 1
ATOM 750 C CA . LYS A 1 95 ? 6.713 -4.027 -21.826 1.00 92.44 95 LYS A CA 1
ATOM 751 C C . LYS A 1 95 ? 6.883 -4.154 -23.330 1.00 92.44 95 LYS A C 1
ATOM 753 O O . LYS A 1 95 ? 6.145 -3.530 -24.088 1.00 92.44 95 LYS A O 1
ATOM 758 N N . MET A 1 96 ? 7.825 -4.995 -23.739 1.00 92.00 96 MET A N 1
ATOM 759 C CA . MET A 1 96 ? 8.030 -5.376 -25.135 1.00 92.00 96 MET A CA 1
ATOM 760 C C . MET A 1 96 ? 7.061 -6.500 -25.528 1.00 92.00 96 MET A C 1
ATOM 762 O O . MET A 1 96 ? 6.709 -7.347 -24.704 1.00 92.00 96 MET A O 1
ATOM 766 N N . GLY A 1 97 ? 6.645 -6.506 -26.786 1.00 91.06 97 GLY A N 1
ATOM 767 C CA . GLY A 1 97 ? 5.893 -7.570 -27.445 1.00 91.06 97 GLY A CA 1
ATOM 768 C C . GLY A 1 97 ? 6.315 -7.670 -28.908 1.00 91.06 97 GLY A C 1
ATOM 769 O O . GLY A 1 97 ? 7.241 -6.979 -29.325 1.00 91.06 97 GLY A O 1
ATOM 770 N N . GLU A 1 98 ? 5.652 -8.531 -29.668 1.00 93.56 98 GLU A N 1
ATOM 771 C CA . GLU A 1 98 ? 5.848 -8.651 -31.115 1.00 93.56 98 GLU A CA 1
ATOM 772 C C . GLU A 1 98 ? 4.645 -8.038 -31.834 1.00 93.56 98 GLU A C 1
ATOM 774 O O . GLU A 1 98 ? 3.508 -8.182 -31.373 1.00 93.56 98 GLU A O 1
ATOM 779 N N . ASP A 1 99 ? 4.903 -7.306 -32.913 1.00 91.12 99 ASP A N 1
ATOM 780 C CA . ASP A 1 99 ? 3.863 -6.799 -33.803 1.00 91.12 99 ASP A CA 1
ATOM 781 C C . ASP A 1 99 ? 3.410 -7.876 -34.812 1.00 91.12 99 ASP A C 1
ATOM 783 O O . ASP A 1 99 ? 3.886 -9.013 -34.808 1.00 91.12 99 ASP A O 1
ATOM 787 N N . GLU A 1 100 ? 2.476 -7.524 -35.698 1.00 90.19 100 GLU A N 1
ATOM 788 C CA . GLU A 1 100 ? 1.955 -8.433 -36.732 1.00 90.19 100 GLU A CA 1
ATOM 789 C C . GLU A 1 100 ? 3.027 -8.894 -37.741 1.00 90.19 100 GLU A C 1
ATOM 791 O O . GLU A 1 100 ? 2.829 -9.894 -38.431 1.00 90.19 100 GLU A O 1
ATOM 796 N N . ASN A 1 101 ? 4.172 -8.205 -37.804 1.00 87.69 101 ASN A N 1
ATOM 797 C CA . ASN A 1 101 ? 5.300 -8.514 -38.680 1.00 87.69 101 ASN A CA 1
ATOM 798 C C . ASN A 1 101 ? 6.414 -9.303 -37.965 1.00 87.69 101 ASN A C 1
ATOM 800 O O . ASN A 1 101 ? 7.414 -9.656 -38.593 1.00 87.69 101 ASN A O 1
ATOM 804 N N . GLY A 1 102 ? 6.255 -9.598 -36.669 1.00 88.00 102 GLY A N 1
ATOM 805 C CA . GLY A 1 102 ? 7.266 -10.258 -35.840 1.00 88.00 102 GLY A CA 1
ATOM 806 C C . GLY A 1 102 ? 8.383 -9.327 -35.352 1.00 88.00 102 GLY A C 1
ATOM 807 O O . GLY A 1 102 ? 9.401 -9.804 -34.846 1.00 88.00 102 GLY A O 1
ATOM 808 N N . GLU A 1 103 ? 8.226 -8.008 -35.487 1.00 90.81 103 GLU A N 1
ATOM 809 C CA . GLU A 1 103 ? 9.160 -7.024 -34.948 1.00 90.81 103 GLU A CA 1
ATOM 810 C C . GLU A 1 103 ? 8.889 -6.760 -33.465 1.00 90.81 103 GLU A C 1
ATOM 812 O O . GLU A 1 103 ? 7.748 -6.681 -33.007 1.00 90.81 103 GLU A O 1
ATOM 817 N N . LYS A 1 104 ? 9.963 -6.589 -32.686 1.00 89.69 104 LYS A N 1
ATOM 818 C CA . LYS A 1 104 ? 9.847 -6.285 -31.258 1.00 89.69 104 LYS A CA 1
ATOM 819 C C . LYS A 1 104 ? 9.484 -4.820 -31.055 1.00 89.69 104 LYS A C 1
ATOM 821 O O 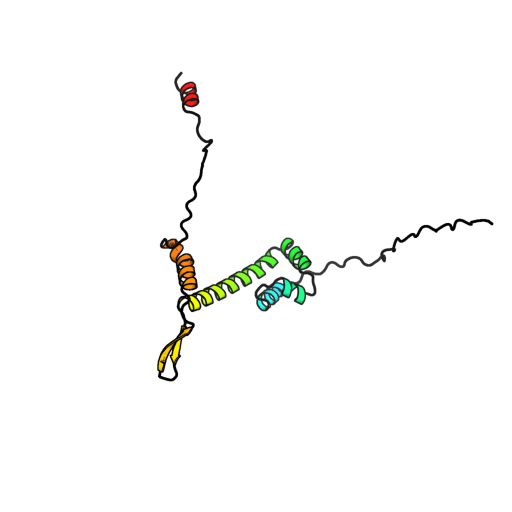. LYS A 1 104 ? 10.309 -3.940 -31.288 1.00 89.69 104 LYS A O 1
ATOM 826 N N . VAL A 1 105 ? 8.290 -4.575 -30.531 1.00 91.62 105 VAL A N 1
ATOM 827 C CA . VAL A 1 105 ? 7.762 -3.236 -30.250 1.00 91.62 105 VAL A CA 1
ATOM 828 C C . VAL A 1 105 ? 7.398 -3.081 -28.776 1.00 91.62 105 VAL A C 1
ATOM 830 O O . VAL A 1 105 ? 7.055 -4.046 -28.089 1.00 91.62 105 VAL A O 1
ATOM 833 N N . TYR A 1 106 ? 7.439 -1.851 -28.267 1.00 89.62 106 TYR A N 1
ATOM 834 C CA . TYR A 1 106 ? 6.925 -1.550 -26.932 1.00 89.62 106 TYR A CA 1
ATOM 835 C C . TYR A 1 106 ? 5.393 -1.536 -26.951 1.00 89.62 106 TYR A C 1
ATOM 837 O O . TYR A 1 106 ? 4.779 -0.617 -27.484 1.00 89.62 106 TYR A O 1
ATOM 845 N N . VAL A 1 107 ? 4.775 -2.536 -26.322 1.00 91.38 107 VAL A N 1
ATOM 846 C CA . VAL A 1 107 ? 3.323 -2.586 -26.070 1.00 91.38 107 VAL A CA 1
ATOM 847 C C . VAL A 1 107 ? 2.940 -1.581 -24.984 1.00 91.38 107 VAL A C 1
ATOM 849 O O . VAL A 1 107 ? 1.896 -0.939 -25.052 1.00 91.38 107 VAL A O 1
ATOM 852 N N . VAL A 1 108 ? 3.803 -1.437 -23.978 1.00 91.06 108 VAL A N 1
ATOM 853 C CA . VAL A 1 108 ? 3.738 -0.360 -22.989 1.00 91.06 108 VAL A CA 1
ATOM 854 C C . VAL A 1 108 ? 5.081 0.359 -23.043 1.00 91.06 108 VAL A C 1
ATOM 856 O O . VAL A 1 108 ? 6.093 -0.277 -22.735 1.00 91.06 108 VAL A O 1
ATOM 859 N N . PRO A 1 109 ? 5.135 1.633 -23.463 1.00 91.94 109 PRO A N 1
ATOM 860 C CA . PRO A 1 109 ? 6.389 2.368 -23.487 1.00 91.94 109 PRO A CA 1
ATOM 861 C C . PRO A 1 109 ? 6.887 2.612 -22.054 1.00 91.94 109 PRO A C 1
ATOM 863 O O . PRO A 1 109 ? 6.065 2.791 -21.151 1.00 91.94 109 PRO A O 1
ATOM 866 N N . PRO A 1 110 ? 8.211 2.625 -21.828 1.00 93.75 110 PRO A N 1
ATOM 867 C CA . PRO A 1 110 ? 8.772 3.028 -20.545 1.00 93.75 110 PRO A CA 1
ATOM 868 C C . PRO A 1 110 ? 8.383 4.472 -20.217 1.00 93.75 110 PRO A C 1
ATOM 870 O O . PRO A 1 110 ? 8.462 5.352 -21.076 1.00 93.75 110 PRO A O 1
ATOM 873 N N . ASP A 1 111 ? 8.003 4.722 -18.965 1.00 94.00 111 ASP A N 1
ATOM 874 C CA . ASP A 1 111 ? 7.766 6.064 -18.436 1.00 94.00 111 ASP A CA 1
ATOM 875 C C . ASP A 1 111 ? 9.040 6.582 -17.735 1.00 94.00 111 ASP A C 1
ATOM 877 O O . ASP A 1 111 ? 9.427 6.052 -16.685 1.00 94.00 111 ASP A O 1
ATOM 881 N N . PRO A 1 112 ? 9.692 7.638 -18.265 1.00 90.12 112 PRO A N 1
ATOM 882 C CA . PRO A 1 112 ? 10.903 8.206 -17.676 1.00 90.12 112 PRO A CA 1
ATOM 883 C C . PRO A 1 112 ? 10.728 8.706 -16.237 1.00 90.12 112 PRO A C 1
ATOM 885 O O . PRO A 1 112 ? 11.662 8.614 -15.439 1.00 90.12 112 PRO A O 1
ATOM 888 N N . ASN A 1 113 ? 9.547 9.218 -15.877 1.00 91.44 113 ASN A N 1
ATOM 889 C CA . ASN A 1 113 ? 9.278 9.681 -14.516 1.00 91.44 113 ASN A CA 1
ATOM 890 C C . ASN A 1 113 ? 9.162 8.500 -13.553 1.00 91.44 113 ASN A C 1
ATOM 892 O O . ASN A 1 113 ? 9.669 8.567 -12.433 1.00 91.44 113 ASN A O 1
ATOM 896 N N . MET A 1 114 ? 8.550 7.401 -13.999 1.00 91.69 114 MET A N 1
ATOM 897 C CA . MET A 1 114 ? 8.501 6.168 -13.214 1.00 91.69 114 MET A CA 1
ATOM 898 C C . MET A 1 114 ? 9.885 5.542 -13.077 1.00 91.69 114 MET A C 1
ATOM 900 O O . MET A 1 114 ? 10.244 5.107 -11.987 1.00 91.69 114 MET A O 1
ATOM 904 N N . LEU A 1 115 ? 10.697 5.556 -14.135 1.00 90.31 115 LEU A N 1
ATOM 905 C CA . LEU A 1 115 ? 12.081 5.094 -14.074 1.00 90.31 115 LEU A CA 1
ATOM 906 C C . LEU A 1 115 ? 12.899 5.901 -13.062 1.00 90.31 115 LEU A C 1
ATOM 908 O O . LEU A 1 115 ? 13.557 5.318 -12.200 1.00 90.31 115 LEU A O 1
ATOM 912 N N . ARG A 1 116 ? 12.792 7.234 -13.105 1.00 89.44 116 ARG A N 1
ATOM 913 C CA . ARG A 1 116 ? 13.424 8.120 -12.124 1.00 89.44 116 ARG A CA 1
ATOM 914 C C . ARG A 1 116 ? 12.956 7.812 -10.702 1.00 89.44 116 ARG A C 1
ATOM 916 O O . ARG A 1 116 ? 13.791 7.635 -9.821 1.00 89.44 116 ARG A O 1
ATOM 923 N N . PHE A 1 117 ? 11.647 7.687 -10.487 1.00 87.88 117 PHE A N 1
ATOM 924 C CA . PHE A 1 117 ? 11.084 7.332 -9.184 1.00 87.88 117 PHE A CA 1
ATOM 925 C C . PHE A 1 117 ? 11.650 6.006 -8.659 1.00 87.88 117 PHE A C 1
ATOM 927 O O . PHE A 1 117 ? 12.041 5.918 -7.497 1.00 87.88 117 PHE A O 1
ATOM 934 N N . MET A 1 118 ? 11.733 4.977 -9.504 1.00 88.44 118 MET A N 1
ATOM 935 C CA . MET A 1 118 ? 12.269 3.673 -9.109 1.00 88.44 118 MET A CA 1
ATOM 936 C C . MET A 1 118 ? 13.756 3.763 -8.742 1.00 88.44 118 MET A C 1
ATOM 938 O O . MET A 1 118 ? 14.160 3.204 -7.724 1.00 88.44 118 MET A O 1
ATOM 942 N N . ILE A 1 119 ? 14.557 4.516 -9.502 1.00 88.50 119 ILE A N 1
ATOM 943 C CA . ILE A 1 119 ? 15.972 4.759 -9.181 1.00 88.50 119 ILE A CA 1
ATOM 944 C C . ILE A 1 119 ? 16.109 5.504 -7.846 1.00 88.50 119 ILE A C 1
ATOM 946 O O . ILE A 1 119 ? 16.889 5.085 -6.998 1.00 88.50 119 ILE A O 1
ATOM 950 N N . GLU A 1 120 ? 15.312 6.543 -7.595 1.00 87.38 120 GLU A N 1
ATOM 951 C CA . GLU A 1 120 ? 15.345 7.283 -6.324 1.00 87.38 120 GLU A CA 1
ATOM 952 C C . GLU A 1 120 ? 14.916 6.418 -5.124 1.00 87.38 120 GLU A C 1
ATOM 954 O O . GLU A 1 120 ? 15.427 6.570 -4.008 1.00 87.38 120 GLU A O 1
ATOM 959 N N . LYS A 1 121 ? 13.965 5.494 -5.326 1.00 82.62 121 LYS A N 1
ATOM 960 C CA . LYS A 1 121 ? 13.482 4.595 -4.268 1.00 82.62 121 LYS A CA 1
ATOM 961 C C . LYS A 1 121 ? 14.454 3.462 -3.960 1.00 82.62 121 LYS A C 1
ATOM 963 O O . LYS A 1 121 ? 14.763 3.260 -2.787 1.00 82.62 121 LYS A O 1
ATOM 968 N N . TYR A 1 122 ? 14.926 2.737 -4.972 1.00 83.50 122 TYR A N 1
ATOM 969 C CA . TYR A 1 122 ? 15.780 1.558 -4.783 1.00 83.50 122 TYR A CA 1
ATOM 970 C C . TYR A 1 122 ? 17.275 1.899 -4.750 1.00 83.50 122 TYR A C 1
ATOM 972 O O . TYR A 1 122 ? 18.033 1.249 -4.040 1.00 83.50 122 TYR A O 1
ATOM 980 N N . GLY A 1 123 ? 17.697 2.956 -5.443 1.00 83.75 123 GLY A N 1
ATOM 981 C CA . GLY A 1 123 ? 19.079 3.438 -5.491 1.00 83.75 123 GLY A CA 1
ATOM 982 C C . GLY A 1 123 ? 19.462 4.374 -4.343 1.00 83.75 123 GLY A C 1
ATOM 983 O O . GLY A 1 123 ? 20.554 4.934 -4.360 1.00 83.75 123 GLY A O 1
ATOM 984 N N . ARG A 1 124 ? 18.608 4.556 -3.323 1.00 83.69 124 ARG A N 1
ATOM 985 C CA . ARG A 1 124 ? 18.913 5.423 -2.170 1.00 83.69 124 ARG A CA 1
ATOM 986 C C . ARG A 1 124 ? 20.215 5.021 -1.469 1.00 83.69 124 ARG A C 1
ATOM 988 O O . ARG A 1 124 ? 20.980 5.897 -1.082 1.00 83.69 124 ARG A O 1
ATOM 995 N N . MET A 1 125 ? 20.463 3.719 -1.306 1.00 78.06 125 MET A N 1
ATOM 996 C CA . MET A 1 125 ? 21.707 3.219 -0.699 1.00 78.06 125 MET A CA 1
ATOM 997 C C . MET A 1 125 ? 22.934 3.434 -1.596 1.00 78.06 125 MET A C 1
ATOM 999 O O . MET A 1 125 ? 24.040 3.541 -1.083 1.00 78.06 125 MET A O 1
ATOM 1003 N N . GLU A 1 126 ? 22.720 3.567 -2.903 1.00 83.81 126 GLU A N 1
ATOM 1004 C CA . GLU A 1 126 ? 23.747 3.827 -3.920 1.00 83.81 126 GLU A CA 1
ATOM 1005 C C . GLU A 1 126 ? 23.960 5.335 -4.173 1.00 83.81 126 GLU A C 1
ATOM 1007 O O . GLU A 1 126 ? 24.697 5.722 -5.074 1.00 83.81 126 GLU A O 1
ATOM 1012 N N . GLY A 1 127 ? 23.305 6.209 -3.396 1.00 81.25 127 GLY A N 1
ATOM 1013 C CA . GLY A 1 127 ? 23.460 7.665 -3.495 1.00 81.25 127 GLY A CA 1
ATOM 1014 C C . GLY A 1 127 ? 22.475 8.377 -4.429 1.00 81.25 127 GLY A C 1
ATOM 1015 O O . GLY A 1 127 ? 22.575 9.588 -4.586 1.00 81.25 127 GLY A O 1
ATOM 1016 N N . PHE A 1 128 ? 21.482 7.684 -4.995 1.00 81.69 128 PHE A N 1
ATOM 1017 C CA . PHE A 1 128 ? 20.439 8.293 -5.843 1.00 81.69 128 PHE A CA 1
ATOM 1018 C C . PHE A 1 128 ? 19.247 8.870 -5.055 1.00 81.69 128 PHE A C 1
ATOM 1020 O O . PHE A 1 128 ? 18.185 9.125 -5.619 1.00 81.69 128 PHE A O 1
ATOM 1027 N N . GLY A 1 129 ? 19.379 9.029 -3.736 1.00 75.69 129 GLY A N 1
ATOM 1028 C CA . GLY A 1 129 ? 18.343 9.640 -2.903 1.00 75.69 129 GLY A CA 1
ATOM 1029 C C . GLY A 1 129 ? 18.254 11.157 -3.090 1.00 75.69 129 GLY A C 1
ATOM 1030 O O . GLY A 1 129 ? 19.173 11.794 -3.593 1.00 75.69 129 GLY A O 1
ATOM 1031 N N . GLU A 1 130 ? 17.148 11.747 -2.640 1.00 74.31 130 GLU A N 1
ATOM 1032 C CA . GLU A 1 130 ? 17.002 13.203 -2.584 1.00 74.31 130 GLU A CA 1
ATOM 1033 C C . GLU A 1 130 ? 18.002 13.792 -1.575 1.00 74.31 130 GLU A C 1
ATOM 1035 O O . GLU A 1 130 ? 17.994 13.435 -0.392 1.00 74.31 130 GLU A O 1
ATOM 1040 N N . GLU A 1 131 ? 18.878 14.679 -2.048 1.00 68.56 131 GLU A N 1
ATOM 1041 C CA . GLU A 1 131 ? 19.828 15.395 -1.204 1.00 68.56 131 GLU A CA 1
ATOM 1042 C C . GLU A 1 131 ? 19.090 16.507 -0.452 1.00 68.56 131 GLU A C 1
ATOM 1044 O O . GLU A 1 131 ? 18.762 17.559 -1.000 1.00 68.56 131 GLU A O 1
ATOM 1049 N N . VAL A 1 132 ? 18.795 16.266 0.824 1.00 70.06 132 VAL A N 1
ATOM 1050 C CA . VAL A 1 132 ? 18.178 17.274 1.689 1.00 70.06 132 VAL A CA 1
ATOM 1051 C C . VAL A 1 132 ? 19.282 18.010 2.440 1.00 70.06 132 VAL A C 1
ATOM 1053 O O . VAL A 1 132 ? 19.826 17.510 3.425 1.00 70.06 132 VAL A O 1
ATOM 1056 N N . THR A 1 133 ? 19.602 19.224 1.995 1.00 67.06 133 THR A N 1
ATOM 1057 C CA . THR A 1 133 ? 20.481 20.138 2.732 1.00 67.06 133 THR A CA 1
ATOM 1058 C C . THR A 1 133 ? 19.722 20.730 3.917 1.00 67.06 133 THR A C 1
ATOM 1060 O O . THR A 1 133 ? 18.889 21.627 3.780 1.00 67.06 133 THR A O 1
ATOM 1063 N N . VAL A 1 134 ? 19.993 20.212 5.116 1.00 68.94 134 VAL A N 1
ATOM 1064 C CA . VAL A 1 134 ? 19.407 20.738 6.352 1.00 68.94 134 VAL A CA 1
ATOM 1065 C C . VAL A 1 134 ? 20.297 21.855 6.891 1.00 68.94 134 VAL A C 1
ATOM 1067 O O . VAL A 1 134 ? 21.317 21.605 7.528 1.00 68.94 134 VAL A O 1
ATOM 1070 N N . ASN A 1 135 ? 19.889 23.105 6.676 1.00 63.59 135 ASN A N 1
ATOM 1071 C CA . ASN A 1 135 ? 20.516 24.255 7.326 1.00 63.59 135 ASN A CA 1
ATOM 1072 C C . ASN A 1 135 ? 20.041 24.340 8.782 1.00 63.59 135 ASN A C 1
ATOM 1074 O O . ASN A 1 135 ? 19.007 24.938 9.083 1.00 63.59 135 ASN A O 1
ATOM 1078 N N . THR A 1 136 ? 20.781 23.724 9.701 1.00 60.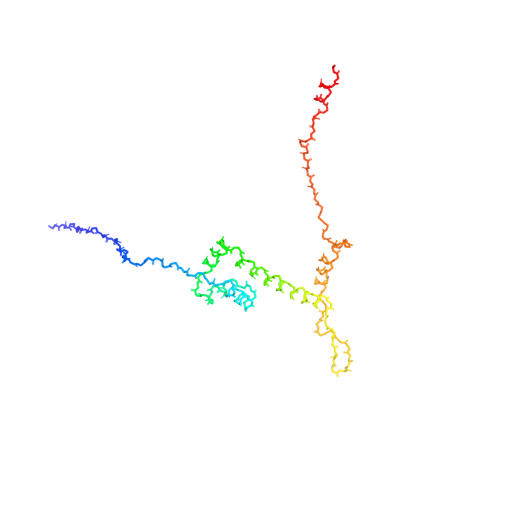06 136 THR A N 1
ATOM 1079 C CA . THR A 1 136 ? 20.500 23.833 11.135 1.00 60.06 136 THR A CA 1
ATOM 1080 C C . THR A 1 136 ? 21.250 25.013 11.751 1.00 60.06 136 THR A C 1
ATOM 1082 O O . THR A 1 136 ? 22.470 24.965 11.890 1.00 60.06 136 THR A O 1
ATOM 1085 N N . ASN A 1 137 ? 20.528 26.034 12.221 1.00 57.22 137 ASN A N 1
ATOM 1086 C CA . ASN A 1 137 ? 21.055 26.972 13.219 1.00 57.22 137 ASN A CA 1
ATOM 1087 C C . ASN A 1 137 ? 20.980 26.300 14.596 1.00 57.22 137 ASN A C 1
ATOM 1089 O O . ASN A 1 137 ? 20.063 26.548 15.383 1.00 57.22 137 ASN A O 1
ATOM 1093 N N . VAL A 1 138 ? 21.912 25.386 14.874 1.00 56.75 138 VAL A N 1
ATOM 1094 C CA . VAL A 1 138 ? 22.017 24.783 16.204 1.00 56.75 138 VAL A CA 1
ATOM 1095 C C . VAL A 1 138 ? 22.678 25.804 17.119 1.00 56.75 138 VAL A C 1
ATOM 1097 O O . VAL A 1 138 ? 23.899 25.889 17.207 1.00 56.75 138 VAL A O 1
ATOM 1100 N N . ASN A 1 139 ? 21.867 26.590 17.824 1.00 58.06 139 ASN A N 1
ATOM 1101 C CA . ASN A 1 139 ? 22.351 27.317 18.988 1.00 58.06 139 ASN A CA 1
ATOM 1102 C C . ASN A 1 139 ? 22.538 26.278 20.105 1.00 58.06 139 ASN A C 1
ATOM 1104 O O . ASN A 1 139 ? 21.623 26.020 20.891 1.00 58.06 139 ASN A O 1
ATOM 1108 N N . MET A 1 140 ? 23.675 25.576 20.088 1.00 52.94 140 MET A N 1
ATOM 1109 C CA . MET A 1 140 ? 24.023 24.598 21.113 1.00 52.94 140 MET A CA 1
ATOM 1110 C C . MET A 1 140 ? 24.149 25.337 22.450 1.00 52.94 140 MET A C 1
ATOM 1112 O O . MET A 1 140 ? 25.216 25.825 22.801 1.00 52.94 140 MET A O 1
ATOM 1116 N N . LYS A 1 141 ? 23.068 25.391 23.236 1.00 56.59 141 LYS A N 1
ATOM 1117 C CA . LYS A 1 141 ? 23.090 25.776 24.661 1.00 56.59 141 LYS A CA 1
ATOM 1118 C C . LYS A 1 141 ? 23.746 24.687 25.526 1.00 56.59 141 LYS A C 1
ATOM 1120 O O . LYS A 1 141 ? 23.271 24.377 26.613 1.00 56.59 141 LYS A O 1
ATOM 1125 N N . VAL A 1 142 ? 24.795 24.047 25.022 1.00 57.28 142 VAL A N 1
ATOM 1126 C CA . VAL A 1 142 ? 25.549 23.021 25.741 1.00 57.28 142 VAL A CA 1
ATOM 1127 C C . VAL A 1 142 ? 27.014 23.407 25.641 1.00 57.28 142 VAL A C 1
ATOM 1129 O O . VAL A 1 142 ? 27.768 22.914 24.811 1.00 57.28 142 VAL A O 1
ATOM 1132 N N . GLY A 1 143 ? 27.370 24.389 26.454 1.00 59.53 143 GLY A N 1
ATOM 1133 C CA . GLY A 1 143 ? 28.718 24.901 26.604 1.00 59.53 143 GLY A CA 1
ATOM 1134 C C . GLY A 1 143 ? 28.697 25.907 27.739 1.00 59.53 143 GLY A C 1
ATOM 1135 O O . GLY A 1 143 ? 27.930 26.867 27.697 1.00 59.53 143 GLY A O 1
ATOM 1136 N N . ILE A 1 144 ? 29.489 25.656 28.777 1.00 63.38 144 ILE A N 1
ATOM 1137 C CA . ILE A 1 144 ? 29.808 26.690 29.756 1.00 63.38 144 ILE A CA 1
ATOM 1138 C C . ILE A 1 144 ? 30.622 27.737 28.978 1.00 63.38 144 ILE A C 1
ATOM 1140 O O . ILE A 1 144 ? 31.596 27.350 28.323 1.00 63.38 144 ILE A O 1
ATOM 1144 N N . PRO A 1 145 ? 30.226 29.024 28.962 1.00 75.38 145 PRO A N 1
ATOM 1145 C CA . PRO A 1 145 ? 31.052 30.071 28.374 1.00 75.38 145 PRO A CA 1
ATOM 1146 C C . PRO A 1 145 ? 32.461 29.980 28.957 1.00 75.38 145 PRO A C 1
ATOM 1148 O O . PRO A 1 145 ? 32.611 29.815 30.166 1.00 75.38 145 PRO A O 1
ATOM 1151 N N . ILE A 1 146 ? 33.487 30.065 28.109 1.00 70.62 146 ILE A N 1
ATOM 1152 C CA . ILE A 1 146 ? 34.889 29.848 28.510 1.00 70.62 146 ILE A CA 1
ATOM 1153 C C . ILE A 1 146 ? 35.271 30.719 29.719 1.00 70.62 146 ILE A C 1
ATOM 1155 O O . ILE A 1 146 ? 35.998 30.266 30.594 1.00 70.62 146 ILE A O 1
ATOM 1159 N N . GLU A 1 147 ? 34.710 31.924 29.806 1.00 77.00 147 GLU A N 1
ATOM 1160 C CA . GLU A 1 147 ? 34.852 32.850 30.935 1.00 77.00 147 GLU A CA 1
ATOM 1161 C C . GLU A 1 147 ? 34.453 32.212 32.277 1.00 77.00 147 GLU A C 1
ATOM 1163 O O . GLU A 1 147 ? 35.239 32.227 33.220 1.00 77.00 147 GLU A O 1
ATOM 1168 N N . VAL A 1 148 ? 33.280 31.570 32.335 1.00 78.56 148 VAL A N 1
ATOM 1169 C CA . VAL A 1 148 ? 32.773 30.889 33.538 1.00 78.56 148 VAL A CA 1
ATOM 1170 C C . VAL A 1 148 ? 33.661 29.694 33.898 1.00 78.56 148 VAL A C 1
ATOM 1172 O O . VAL A 1 148 ? 33.968 29.478 35.066 1.00 78.56 148 VAL A O 1
ATOM 1175 N N . TRP A 1 149 ? 34.144 2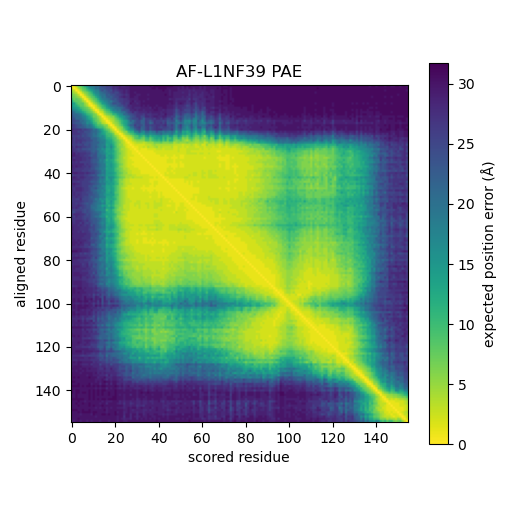8.943 32.903 1.00 81.56 149 TRP A N 1
ATOM 1176 C CA . TRP A 1 149 ? 35.043 27.813 33.158 1.00 81.56 149 TRP A CA 1
ATOM 1177 C C . TRP A 1 149 ? 36.394 28.260 33.740 1.00 81.56 149 TRP A C 1
ATOM 1179 O O . TRP A 1 149 ? 36.915 27.610 34.648 1.00 81.56 149 TRP A O 1
ATOM 1189 N N . ILE A 1 150 ? 36.956 29.367 33.241 1.00 80.25 150 ILE A N 1
ATOM 1190 C CA . ILE A 1 150 ? 38.229 29.917 33.727 1.00 80.25 150 ILE A CA 1
ATOM 1191 C C . ILE A 1 150 ? 38.094 30.345 35.192 1.00 80.25 150 ILE A C 1
ATOM 1193 O O . ILE A 1 150 ? 38.941 29.973 36.006 1.00 80.25 150 ILE A O 1
ATOM 1197 N N . GLU A 1 151 ? 37.030 31.069 35.549 1.00 82.81 151 GLU A N 1
ATOM 1198 C CA . GLU A 1 151 ? 36.805 31.530 36.927 1.00 82.81 151 GLU A CA 1
ATOM 1199 C C . GLU A 1 151 ? 36.721 30.384 37.943 1.00 82.81 151 GLU A C 1
ATOM 1201 O O . GLU A 1 151 ? 37.228 30.517 39.060 1.00 82.81 151 GLU A O 1
ATOM 1206 N N . GLU A 1 152 ? 36.107 29.264 37.557 1.00 78.88 152 GLU A N 1
ATOM 1207 C CA . GLU A 1 152 ? 35.913 28.101 38.427 1.00 78.88 152 GLU A CA 1
ATOM 1208 C C . GLU A 1 152 ? 37.170 27.228 38.583 1.00 78.88 152 GLU A C 1
ATOM 1210 O O . GLU A 1 152 ? 37.303 26.547 39.598 1.00 78.88 152 GLU A O 1
ATOM 1215 N N . ASN A 1 153 ? 38.095 27.234 37.613 1.00 78.19 153 ASN A N 1
ATOM 1216 C CA . ASN A 1 153 ? 39.182 26.242 37.541 1.00 78.19 153 ASN A CA 1
ATOM 1217 C C . ASN A 1 153 ? 40.605 26.814 37.640 1.00 78.19 153 ASN A C 1
ATOM 1219 O O . ASN A 1 153 ? 41.562 26.043 37.626 1.00 78.19 153 ASN A O 1
ATOM 1223 N N . THR A 1 154 ? 40.778 28.137 37.719 1.00 77.56 154 THR A N 1
ATOM 1224 C CA . THR A 1 154 ? 42.117 28.765 37.767 1.00 77.56 154 THR A CA 1
ATOM 1225 C C . THR A 1 154 ? 42.409 29.566 39.042 1.00 77.56 154 THR A C 1
ATOM 1227 O O . THR A 1 154 ? 43.288 30.428 39.032 1.00 77.56 154 THR A O 1
ATOM 1230 N N . LYS A 1 155 ? 41.723 29.266 40.154 1.00 57.06 155 LY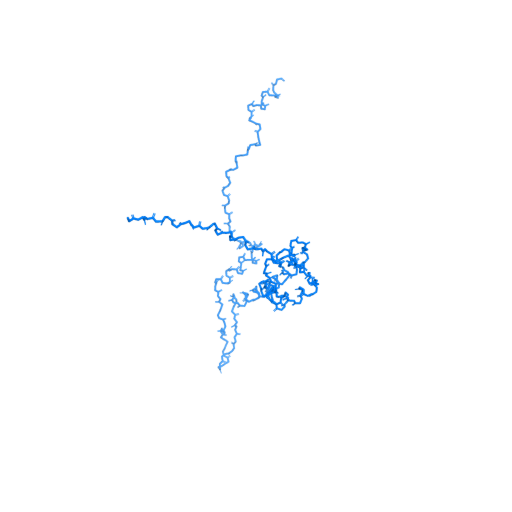S A N 1
ATOM 1231 C CA . LYS A 1 155 ? 42.052 29.796 41.491 1.00 57.06 155 LYS A CA 1
ATOM 1232 C C . LYS A 1 155 ? 42.760 28.774 42.367 1.00 57.06 155 LYS A C 1
ATOM 1234 O O . LYS A 1 155 ? 42.290 27.618 42.411 1.00 57.06 155 LYS A O 1
#

Foldseek 3Di:
DDDDDDDDDDPPVPDDDDPPPDPDPDDDDDLVLLLVLCLVVLLDLCSSCVVVVHHSVVLVVVCVVPVSSVVSSVVSVVVVVVVVVVVLVCQQCADWDADPVRDIDGPRDHDPVSVLVVCQVPCVVVVSHDDDDDPDPPPPPPDDPVVNVCVVPVD

Nearest PDB structures (foldseek):
  2m8g-assembly1_X  TM=5.804E-01  e=5.166E+00  Aquifex aeolicus VF5
  6eu2-assembly1_O  TM=1.700E-01  e=1.615E+00  Saccharomyces cerevisiae S288C